Protein AF-A0A954FHB9-F1 (afdb_monomer_lite)

Structure (mmCIF, N/CA/C/O backbone):
data_AF-A0A954FHB9-F1
#
_entry.id   AF-A0A954FHB9-F1
#
loop_
_atom_site.group_PDB
_atom_site.id
_atom_site.type_symbol
_atom_site.label_atom_id
_atom_site.label_alt_id
_atom_site.label_comp_id
_atom_site.label_asym_id
_atom_site.label_entity_id
_atom_site.label_seq_id
_atom_site.pdbx_PDB_ins_code
_atom_site.Cartn_x
_atom_site.Cartn_y
_atom_site.Cartn_z
_atom_site.occupancy
_atom_site.B_iso_or_equiv
_atom_site.auth_seq_id
_atom_site.auth_comp_id
_atom_site.auth_asym_id
_atom_site.auth_atom_id
_atom_site.pdbx_PDB_model_num
ATOM 1 N N . MET A 1 1 ? -45.910 10.576 48.117 1.00 46.16 1 MET A N 1
ATOM 2 C CA . MET A 1 1 ? -45.888 9.256 47.445 1.00 46.16 1 MET A CA 1
ATOM 3 C C . MET A 1 1 ? -46.070 9.522 45.959 1.00 46.16 1 MET A C 1
ATOM 5 O O . MET A 1 1 ? -47.089 10.101 45.633 1.00 46.16 1 MET A O 1
ATOM 9 N N . ASN A 1 2 ? -45.171 9.286 45.007 1.00 41.91 2 ASN A N 1
ATOM 10 C CA . ASN A 1 2 ? -43.846 8.659 44.894 1.00 41.91 2 ASN A CA 1
ATOM 11 C C . ASN A 1 2 ? -43.150 9.424 43.741 1.00 41.91 2 ASN A C 1
ATOM 13 O O . ASN A 1 2 ? -43.823 9.791 42.783 1.00 41.91 2 ASN A O 1
ATOM 17 N N . SER A 1 3 ? -41.924 9.938 43.870 1.00 61.81 3 SER A N 1
ATOM 18 C CA . SER A 1 3 ? -40.640 9.250 43.624 1.00 61.81 3 SER A CA 1
ATOM 19 C C . SER A 1 3 ? -40.599 8.414 42.333 1.00 61.81 3 SER A C 1
ATOM 21 O O . SER A 1 3 ? -41.518 7.653 42.051 1.00 61.81 3 SER A O 1
ATOM 23 N N . THR A 1 4 ? -39.472 8.517 41.606 1.00 60.62 4 THR A N 1
ATOM 24 C CA . THR A 1 4 ? -39.133 7.929 40.283 1.00 60.62 4 THR A CA 1
ATOM 25 C C . THR A 1 4 ? -39.825 8.644 39.112 1.00 60.62 4 THR A C 1
ATOM 27 O O . THR A 1 4 ? -41.020 8.519 38.935 1.00 60.62 4 THR A O 1
ATOM 30 N N . ILE A 1 5 ? -39.169 9.438 38.260 1.00 60.44 5 ILE A N 1
ATOM 31 C CA . ILE A 1 5 ? -37.929 9.149 37.534 1.00 60.44 5 ILE A CA 1
ATOM 32 C C . ILE A 1 5 ? -37.158 10.461 37.326 1.00 60.44 5 ILE A C 1
ATOM 34 O O . ILE A 1 5 ? -37.432 11.243 36.419 1.00 60.44 5 ILE A O 1
ATOM 38 N N . THR A 1 6 ? -36.155 10.699 38.166 1.00 56.78 6 THR A N 1
ATOM 39 C CA . THR A 1 6 ? -35.037 11.568 37.810 1.00 56.78 6 THR A CA 1
ATOM 40 C C . THR A 1 6 ? -34.227 10.816 36.758 1.00 56.78 6 THR A C 1
ATOM 42 O O . THR A 1 6 ? -33.449 9.917 37.074 1.00 56.78 6 THR A O 1
ATOM 45 N N . ALA A 1 7 ? -34.447 11.128 35.480 1.00 60.50 7 ALA A N 1
ATOM 46 C CA . ALA A 1 7 ? -33.582 10.660 34.406 1.00 60.50 7 ALA A CA 1
ATOM 47 C C . ALA A 1 7 ? -32.202 11.301 34.605 1.00 60.50 7 ALA A C 1
ATOM 49 O O . ALA A 1 7 ? -31.917 12.392 34.116 1.00 60.50 7 ALA A O 1
ATOM 50 N N . LYS A 1 8 ? -31.363 10.638 35.403 1.00 55.12 8 LYS A N 1
ATOM 51 C CA . LYS A 1 8 ? -29.951 10.950 35.573 1.00 55.12 8 LYS A CA 1
ATOM 52 C C . LYS A 1 8 ? -29.282 10.698 34.224 1.00 55.12 8 LYS A C 1
ATOM 54 O O . LYS A 1 8 ? -28.871 9.581 33.923 1.00 55.12 8 LYS A O 1
ATOM 59 N N . THR A 1 9 ? -29.220 11.727 33.389 1.00 61.97 9 THR A N 1
ATOM 60 C CA . THR A 1 9 ? -28.385 11.754 32.191 1.00 61.97 9 THR A CA 1
ATOM 61 C C . THR A 1 9 ? -26.934 11.826 32.647 1.00 61.97 9 THR A C 1
ATOM 63 O O . THR A 1 9 ? -26.307 12.883 32.673 1.00 61.97 9 THR A O 1
ATOM 66 N N . GLU A 1 10 ? -26.392 10.687 33.081 1.00 61.47 10 GLU A N 1
ATOM 67 C CA . GLU A 1 10 ? -24.956 10.593 33.284 1.00 61.47 10 GLU A CA 1
ATOM 68 C C . GLU A 1 10 ? -24.273 10.861 31.941 1.00 61.47 10 GLU A C 1
ATOM 70 O O . GLU A 1 10 ? -24.609 10.217 30.940 1.00 61.47 10 GLU A O 1
ATOM 75 N N . PRO A 1 11 ? -23.332 11.818 31.873 1.00 62.19 11 PRO A N 1
ATOM 76 C CA . PRO A 1 11 ? -22.582 12.038 30.657 1.00 62.19 11 PRO A CA 1
ATOM 77 C C . PRO A 1 11 ? -21.833 10.742 30.363 1.00 62.19 11 PRO A C 1
ATOM 79 O O . PRO A 1 11 ? -20.971 10.323 31.137 1.00 62.19 11 PRO A O 1
ATOM 82 N N . HIS A 1 12 ? -22.182 10.093 29.250 1.00 62.69 12 HIS A N 1
ATOM 83 C CA . HIS A 1 12 ? -21.467 8.941 28.724 1.00 62.69 12 HIS A CA 1
ATOM 84 C C . HIS A 1 12 ? -20.023 9.377 28.450 1.00 62.69 12 HIS A C 1
ATOM 86 O O . HIS A 1 12 ? -19.704 9.917 27.386 1.00 62.69 12 HIS A O 1
ATOM 92 N N . LYS A 1 13 ? -19.151 9.209 29.454 1.00 57.78 13 LYS A N 1
ATOM 93 C CA . LYS A 1 13 ? -17.717 9.471 29.365 1.00 57.78 13 LYS A CA 1
ATOM 94 C C . LYS A 1 13 ? -17.148 8.455 28.385 1.00 57.78 13 LYS A C 1
ATOM 96 O O . LYS A 1 13 ? -16.718 7.373 28.774 1.00 57.78 13 LYS A O 1
ATOM 101 N N . ARG A 1 14 ? -17.170 8.799 27.094 1.00 60.72 14 ARG A N 1
ATOM 102 C CA . ARG A 1 14 ? -16.413 8.097 26.058 1.00 60.72 14 ARG A CA 1
ATOM 103 C C . ARG A 1 14 ? -14.946 8.224 26.439 1.00 60.72 14 ARG A C 1
ATOM 105 O O . ARG A 1 14 ? -14.317 9.243 26.172 1.00 60.72 14 ARG A O 1
ATOM 112 N N . GLY A 1 15 ? -14.435 7.217 27.143 1.00 58.56 15 GLY A N 1
ATOM 113 C CA . GLY A 1 15 ? -13.029 7.124 27.492 1.00 58.56 15 GLY A CA 1
ATOM 114 C C . GLY A 1 15 ? -12.216 7.234 26.212 1.00 58.56 15 GLY A C 1
ATOM 115 O O . GLY A 1 15 ? -12.327 6.385 25.327 1.00 58.56 15 GLY A O 1
ATOM 116 N N . VAL A 1 16 ? -11.441 8.309 26.096 1.00 63.12 16 VAL A N 1
ATOM 117 C CA . VAL A 1 16 ? -10.467 8.481 25.023 1.00 63.12 16 VAL A CA 1
ATOM 118 C C . VAL A 1 16 ? -9.505 7.305 25.147 1.00 63.12 16 VAL A C 1
ATOM 120 O O . VA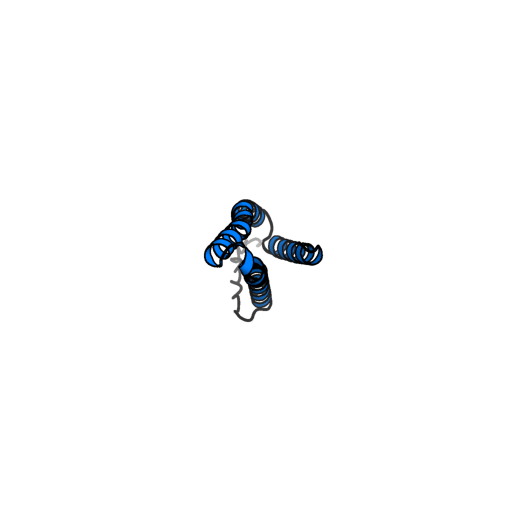L A 1 16 ? -8.704 7.254 26.082 1.00 63.12 16 VAL A O 1
ATOM 123 N N . ARG A 1 17 ? -9.629 6.307 24.261 1.00 64.56 17 ARG A N 1
ATOM 124 C CA . ARG A 1 17 ? -8.678 5.195 24.197 1.00 64.56 17 ARG A CA 1
ATOM 125 C C . ARG A 1 17 ? -7.319 5.810 23.888 1.00 64.56 17 ARG A C 1
ATOM 127 O O . ARG A 1 17 ? -7.078 6.225 22.759 1.00 64.56 17 ARG A O 1
ATOM 134 N N . LYS A 1 18 ? -6.452 5.916 24.897 1.00 64.12 18 LYS A N 1
ATOM 135 C CA . LYS A 1 18 ? -5.059 6.315 24.702 1.00 64.12 18 LYS A CA 1
ATOM 136 C C . LYS A 1 18 ? -4.413 5.236 23.836 1.00 64.12 18 LYS A C 1
ATOM 138 O O . LYS A 1 18 ? -4.172 4.127 24.303 1.00 64.12 18 LYS A O 1
ATOM 143 N N . GLY A 1 19 ? -4.231 5.533 22.552 1.00 61.97 19 GLY A N 1
ATOM 144 C CA . GLY A 1 19 ? -3.483 4.677 21.645 1.00 61.97 19 GLY A CA 1
ATOM 145 C C . GLY A 1 19 ? -2.022 4.706 22.064 1.00 61.97 19 GLY A C 1
ATOM 146 O O . GLY A 1 19 ? -1.338 5.700 21.845 1.00 61.97 19 GLY A O 1
ATOM 147 N N . THR A 1 20 ? -1.557 3.652 22.723 1.00 71.19 20 THR A N 1
ATOM 148 C CA . THR A 1 20 ? -0.143 3.517 23.072 1.00 71.19 20 THR A CA 1
ATOM 149 C C . THR A 1 20 ? 0.629 3.085 21.824 1.00 71.19 20 THR A C 1
ATOM 151 O O . THR A 1 20 ? 0.179 2.200 21.091 1.00 71.19 20 THR A O 1
ATOM 154 N N . LEU A 1 21 ? 1.809 3.673 21.600 1.00 71.12 21 LEU A N 1
ATOM 155 C CA . LEU A 1 21 ? 2.709 3.332 20.483 1.00 71.12 21 LEU A CA 1
ATOM 156 C C . LEU A 1 21 ? 3.161 1.862 20.499 1.00 71.12 21 LEU A C 1
ATOM 158 O O . LEU A 1 21 ? 3.601 1.338 19.489 1.00 71.12 21 LEU A O 1
ATOM 162 N N . ASN A 1 22 ? 3.015 1.185 21.638 1.00 72.75 22 ASN A N 1
ATOM 163 C CA . ASN A 1 22 ? 3.321 -0.233 21.808 1.00 72.75 22 ASN A CA 1
ATOM 164 C C . ASN A 1 22 ? 2.061 -1.118 21.816 1.00 72.75 22 ASN A C 1
ATOM 166 O O . ASN A 1 22 ? 2.060 -2.226 22.346 1.00 72.75 22 ASN A O 1
ATOM 170 N N . SER A 1 23 ? 0.940 -0.607 21.300 1.00 81.75 23 SER A N 1
ATOM 171 C CA . SER A 1 23 ? -0.278 -1.403 21.186 1.00 81.75 23 SER A CA 1
ATOM 172 C C . SER A 1 23 ? -0.150 -2.415 20.038 1.00 81.75 23 SER A C 1
ATOM 174 O O . SER A 1 23 ? 0.345 -2.069 18.962 1.00 81.75 23 SER A O 1
ATOM 176 N N . PRO A 1 24 ? -0.637 -3.655 20.212 1.00 75.81 24 PRO A N 1
ATOM 177 C CA . PRO A 1 24 ? -0.549 -4.689 19.179 1.00 75.81 24 PRO A CA 1
ATOM 178 C C . PRO A 1 24 ? -1.260 -4.285 17.879 1.00 75.81 24 PRO A C 1
ATOM 180 O O . PRO A 1 24 ? -0.820 -4.648 16.794 1.00 75.81 24 PRO A O 1
ATOM 183 N N . SER A 1 25 ? -2.319 -3.472 17.960 1.00 76.12 25 SER A N 1
ATOM 184 C CA . SER A 1 25 ? -2.987 -2.914 16.778 1.00 76.12 25 SER A CA 1
ATOM 185 C C . SER A 1 25 ? -2.113 -1.914 16.020 1.00 76.12 25 SER A C 1
ATOM 187 O O . SER A 1 25 ? -2.142 -1.903 14.795 1.00 76.12 25 SER A O 1
ATOM 189 N N . PHE A 1 26 ? -1.326 -1.094 16.720 1.00 80.62 26 PHE A N 1
ATOM 190 C CA . PHE A 1 26 ? -0.399 -0.159 16.085 1.00 80.62 26 PHE A CA 1
ATOM 191 C C . PHE A 1 26 ? 0.764 -0.893 15.410 1.00 80.62 26 PHE A C 1
ATOM 193 O O . PHE A 1 26 ? 1.080 -0.595 14.265 1.00 80.62 26 PHE A O 1
ATOM 200 N N . LEU A 1 27 ? 1.337 -1.904 16.070 1.00 81.44 27 LEU A N 1
ATOM 201 C CA . LEU A 1 27 ? 2.380 -2.760 15.489 1.00 81.44 27 LEU A CA 1
ATOM 202 C C . LEU A 1 27 ? 1.880 -3.518 14.251 1.00 81.44 27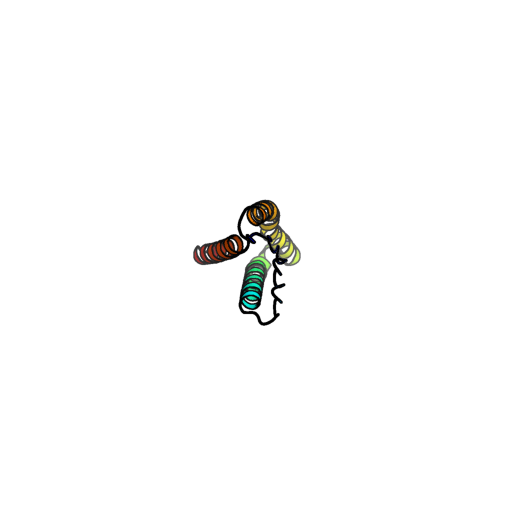 LEU A C 1
ATOM 204 O O . LEU A 1 27 ? 2.583 -3.578 13.247 1.00 81.44 27 LEU A O 1
ATOM 208 N N . ALA A 1 28 ? 0.651 -4.042 14.287 1.00 77.69 28 ALA A N 1
ATOM 209 C CA . ALA A 1 28 ? 0.040 -4.701 13.133 1.00 77.69 28 ALA A CA 1
ATOM 210 C C . ALA A 1 28 ? -0.183 -3.732 11.956 1.00 77.69 28 ALA A C 1
ATOM 212 O O . ALA A 1 28 ? 0.059 -4.091 10.802 1.00 77.69 28 ALA A O 1
ATOM 213 N N . LEU A 1 29 ? -0.605 -2.494 12.237 1.00 81.75 29 LEU A N 1
ATOM 214 C CA . LEU A 1 29 ? -0.722 -1.446 11.220 1.00 81.75 29 LEU A CA 1
ATOM 215 C C . LEU A 1 29 ? 0.645 -1.078 10.647 1.00 81.75 29 LEU A C 1
ATOM 217 O O . LEU A 1 29 ? 0.800 -1.058 9.432 1.00 81.75 29 LEU A O 1
ATOM 221 N N . LEU A 1 30 ? 1.642 -0.852 11.503 1.00 83.75 30 LEU A N 1
ATOM 222 C CA . LEU A 1 30 ? 3.004 -0.531 11.086 1.00 83.75 30 LEU A CA 1
ATOM 223 C C . LEU A 1 30 ? 3.589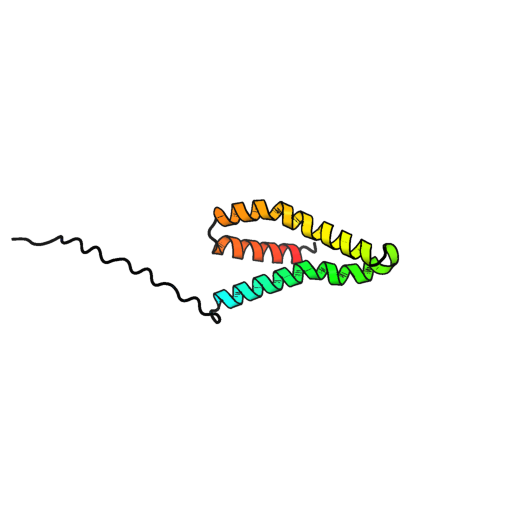 -1.635 10.200 1.00 83.75 30 LEU A C 1
ATOM 225 O O . LEU A 1 30 ? 4.132 -1.338 9.141 1.00 83.75 30 LEU A O 1
ATOM 229 N N . GLY A 1 31 ? 3.418 -2.899 10.593 1.00 82.50 31 GLY A N 1
ATOM 230 C CA . GLY A 1 31 ? 3.825 -4.048 9.789 1.00 82.50 31 GLY A CA 1
ATOM 231 C C . GLY A 1 31 ? 3.115 -4.082 8.437 1.00 82.50 31 GLY A C 1
ATOM 232 O O . GLY A 1 31 ? 3.761 -4.255 7.412 1.00 82.50 31 GLY A O 1
ATOM 233 N N . THR A 1 32 ? 1.804 -3.836 8.404 1.00 77.00 32 THR A N 1
ATOM 234 C CA . THR A 1 32 ? 1.041 -3.792 7.144 1.00 77.00 32 THR A CA 1
ATOM 235 C C . THR A 1 32 ? 1.537 -2.676 6.224 1.00 77.00 32 THR A C 1
ATOM 237 O O . THR A 1 32 ? 1.779 -2.929 5.046 1.00 77.00 32 THR A O 1
ATOM 240 N N . GLN A 1 33 ? 1.764 -1.474 6.764 1.00 81.88 33 GLN A N 1
ATOM 241 C CA . GLN A 1 33 ? 2.304 -0.341 6.008 1.00 81.88 33 GLN A CA 1
ATOM 242 C C . GLN A 1 33 ? 3.727 -0.609 5.502 1.00 81.88 33 GLN A C 1
ATOM 244 O O . GLN A 1 33 ? 4.050 -0.246 4.374 1.00 81.88 33 GLN A O 1
ATOM 249 N N . PHE A 1 34 ? 4.568 -1.260 6.311 1.00 82.81 34 PHE A N 1
ATOM 250 C CA . PHE A 1 34 ? 5.924 -1.637 5.920 1.00 82.81 34 PHE A CA 1
ATOM 251 C C . PHE A 1 34 ? 5.924 -2.675 4.793 1.00 82.81 34 PHE A C 1
ATOM 253 O O . PHE A 1 34 ? 6.610 -2.480 3.794 1.00 82.81 34 PHE A O 1
ATOM 260 N N . LEU A 1 35 ? 5.134 -3.748 4.926 1.00 76.62 35 LE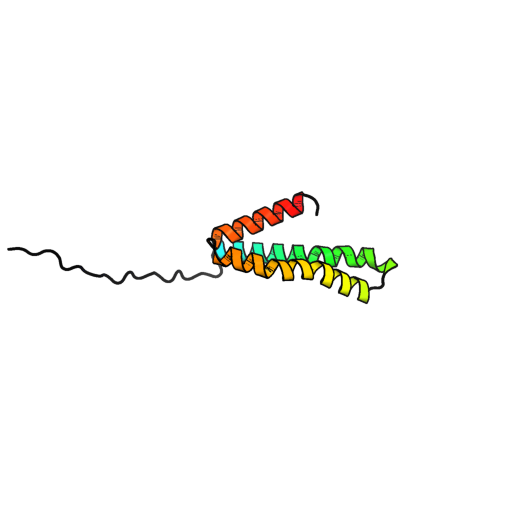U A N 1
ATOM 261 C CA . LEU A 1 35 ? 5.027 -4.781 3.892 1.00 76.62 35 LEU A CA 1
ATOM 262 C C . LEU A 1 35 ? 4.507 -4.198 2.573 1.00 76.62 35 LEU A C 1
ATOM 264 O O . LEU A 1 35 ? 5.062 -4.522 1.529 1.00 76.62 35 LEU A O 1
ATOM 268 N N . GLY A 1 36 ? 3.504 -3.314 2.622 1.00 81.06 36 GLY A N 1
ATOM 269 C CA . GLY A 1 36 ? 2.984 -2.647 1.427 1.00 81.06 36 GLY A CA 1
ATOM 270 C C . GLY A 1 36 ? 4.046 -1.785 0.743 1.00 81.06 36 GLY A C 1
ATOM 271 O O . GLY A 1 36 ? 4.320 -1.959 -0.438 1.00 81.06 36 GLY A O 1
ATOM 272 N N . ALA A 1 37 ? 4.742 -0.934 1.505 1.00 78.38 37 ALA A N 1
ATOM 273 C CA . ALA A 1 37 ? 5.817 -0.108 0.957 1.00 78.38 37 ALA A CA 1
ATOM 274 C C . ALA A 1 37 ? 6.973 -0.947 0.383 1.00 78.38 37 ALA A C 1
ATOM 276 O O . ALA A 1 37 ? 7.557 -0.581 -0.638 1.00 78.38 37 ALA A O 1
ATOM 277 N N . MET A 1 38 ? 7.310 -2.070 1.022 1.00 77.06 38 MET A N 1
ATOM 278 C CA . MET A 1 38 ? 8.316 -2.999 0.515 1.00 77.06 38 MET A CA 1
ATOM 279 C C . MET A 1 38 ? 7.857 -3.627 -0.804 1.00 77.06 38 MET A C 1
ATOM 281 O O . MET A 1 38 ? 8.614 -3.580 -1.767 1.00 77.06 38 MET A O 1
ATOM 285 N N . ASN A 1 39 ? 6.624 -4.139 -0.867 1.00 78.69 39 ASN A N 1
ATOM 286 C CA . ASN A 1 39 ? 6.037 -4.743 -2.064 1.00 78.69 39 ASN A CA 1
ATOM 287 C C . ASN A 1 39 ? 6.020 -3.765 -3.252 1.00 78.69 39 ASN A C 1
ATOM 289 O O . ASN A 1 39 ? 6.537 -4.085 -4.322 1.00 78.69 39 ASN A O 1
ATOM 293 N N . ASP A 1 40 ? 5.547 -2.538 -3.029 1.00 76.00 40 ASP A N 1
ATOM 294 C CA . ASP A 1 40 ? 5.434 -1.506 -4.067 1.00 76.00 40 ASP A CA 1
ATOM 295 C C . ASP A 1 40 ? 6.794 -1.092 -4.653 1.00 76.00 40 ASP A C 1
ATOM 297 O O . ASP A 1 40 ? 6.904 -0.684 -5.810 1.00 76.00 40 ASP A O 1
ATOM 301 N N . ASN A 1 41 ? 7.864 -1.202 -3.862 1.00 75.56 41 ASN A N 1
ATOM 302 C CA . ASN A 1 41 ? 9.216 -0.855 -4.295 1.00 75.56 41 ASN A CA 1
ATOM 303 C C . ASN A 1 41 ? 10.037 -2.068 -4.751 1.00 75.56 41 ASN A C 1
ATOM 305 O O . ASN A 1 41 ? 11.068 -1.896 -5.402 1.00 75.56 41 ASN A O 1
ATOM 309 N N . MET A 1 42 ? 9.601 -3.289 -4.449 1.00 70.88 42 MET A N 1
ATOM 310 C CA . MET A 1 42 ? 10.321 -4.522 -4.764 1.00 70.88 42 MET A CA 1
ATOM 311 C C . MET A 1 42 ? 10.502 -4.693 -6.277 1.00 70.88 42 MET A C 1
ATOM 313 O O . MET A 1 42 ? 11.595 -5.001 -6.751 1.00 70.88 42 MET A O 1
ATOM 317 N N . PHE A 1 43 ? 9.458 -4.378 -7.046 1.00 65.19 43 PHE A N 1
ATOM 318 C CA . PHE A 1 43 ? 9.482 -4.428 -8.506 1.00 65.19 43 PHE A CA 1
ATOM 319 C C . PHE A 1 43 ? 10.512 -3.465 -9.102 1.00 65.19 43 PHE A C 1
ATOM 321 O O . PHE A 1 43 ? 11.271 -3.838 -9.992 1.00 65.19 43 PHE A O 1
ATOM 328 N N . ARG A 1 44 ? 10.607 -2.244 -8.559 1.00 63.53 44 ARG A N 1
ATOM 329 C CA . ARG A 1 44 ? 11.637 -1.269 -8.938 1.00 63.53 44 ARG A CA 1
ATOM 330 C C . ARG A 1 44 ? 13.028 -1.871 -8.730 1.00 63.53 44 ARG A C 1
ATOM 332 O O . ARG A 1 44 ? 13.817 -1.895 -9.668 1.00 63.53 44 ARG A O 1
ATOM 339 N N . TRP A 1 45 ? 13.319 -2.397 -7.542 1.00 66.06 45 TRP A N 1
ATOM 340 C CA . TRP A 1 45 ? 14.643 -2.942 -7.229 1.00 66.06 45 TRP A CA 1
ATOM 341 C C . TRP A 1 45 ? 15.001 -4.211 -8.018 1.00 66.06 45 TRP A C 1
ATOM 343 O O . TRP A 1 45 ? 16.180 -4.405 -8.309 1.00 66.06 45 TRP A O 1
ATOM 353 N N . PHE A 1 46 ? 14.023 -5.032 -8.418 1.00 68.25 46 PHE A N 1
ATOM 354 C CA . PHE A 1 46 ? 14.270 -6.245 -9.210 1.00 68.25 46 PHE A CA 1
ATOM 355 C C . PHE A 1 46 ? 14.260 -6.039 -10.731 1.00 68.25 46 PHE A C 1
ATOM 357 O O . PHE A 1 46 ? 15.002 -6.730 -11.425 1.00 68.25 46 PHE A O 1
ATOM 364 N N . ILE A 1 47 ? 13.485 -5.089 -11.267 1.00 64.12 47 ILE A N 1
ATOM 365 C CA . ILE A 1 47 ? 13.397 -4.855 -12.720 1.00 64.12 47 ILE A CA 1
ATOM 366 C C . ILE A 1 47 ? 14.521 -3.973 -13.255 1.00 64.12 47 ILE A C 1
ATOM 368 O O . ILE A 1 47 ? 15.023 -4.249 -14.344 1.00 64.12 47 ILE A O 1
ATOM 372 N N . ILE A 1 48 ? 14.958 -2.937 -12.528 1.00 64.12 48 ILE A N 1
ATOM 373 C CA . ILE A 1 48 ? 16.017 -2.033 -13.023 1.00 64.12 48 ILE A CA 1
ATOM 374 C C . ILE A 1 48 ? 17.305 -2.789 -13.410 1.00 64.12 48 ILE A C 1
ATOM 376 O O . ILE A 1 48 ? 17.841 -2.507 -14.484 1.00 64.12 48 ILE A O 1
ATOM 380 N N . PRO A 1 49 ? 17.813 -3.760 -12.620 1.00 64.56 49 PRO A N 1
ATOM 381 C CA . PRO A 1 49 ? 19.014 -4.509 -12.989 1.00 64.56 49 PRO A CA 1
ATOM 382 C C . PRO A 1 49 ? 18.841 -5.350 -14.261 1.00 64.56 49 PRO A C 1
ATOM 384 O O . PRO A 1 49 ? 19.815 -5.562 -14.977 1.00 64.56 49 PRO A O 1
ATOM 387 N N . ILE A 1 50 ? 17.616 -5.806 -14.546 1.00 62.78 50 ILE A N 1
ATOM 388 C CA . ILE A 1 50 ? 17.281 -6.648 -15.704 1.00 62.78 50 ILE A CA 1
ATOM 389 C C . ILE A 1 50 ? 17.043 -5.793 -16.959 1.00 62.78 50 ILE A C 1
ATOM 391 O O . ILE A 1 50 ? 17.424 -6.198 -18.051 1.00 62.78 50 ILE A O 1
ATOM 395 N N . ALA A 1 51 ? 16.455 -4.600 -16.815 1.00 61.09 51 ALA A N 1
ATOM 396 C CA . ALA A 1 51 ? 16.154 -3.676 -17.918 1.00 61.09 51 ALA A CA 1
ATOM 397 C C . ALA A 1 51 ? 17.342 -2.776 -18.325 1.00 61.09 51 ALA A C 1
ATOM 399 O O . ALA A 1 51 ? 17.328 -2.164 -19.397 1.00 61.09 51 ALA A O 1
ATOM 400 N N . LYS A 1 52 ? 18.378 -2.706 -17.478 1.00 59.38 52 LYS A N 1
ATOM 401 C CA . LYS A 1 52 ? 19.637 -1.969 -17.692 1.00 59.38 52 LYS A CA 1
ATOM 402 C C . LYS A 1 52 ? 20.286 -2.164 -19.076 1.00 59.38 52 LYS A C 1
ATOM 404 O O . LYS A 1 52 ? 20.753 -1.164 -19.618 1.00 59.38 52 LYS A O 1
ATOM 409 N N . PRO A 1 53 ? 20.340 -3.384 -19.651 1.00 63.44 53 PRO A N 1
ATOM 410 C CA . PRO A 1 53 ? 21.011 -3.618 -20.930 1.00 63.44 53 PRO A CA 1
ATOM 411 C C . PRO A 1 53 ? 20.282 -3.023 -22.146 1.00 63.44 53 PRO A C 1
ATOM 413 O O . PRO A 1 53 ? 20.934 -2.717 -23.137 1.00 63.44 53 PRO A O 1
ATOM 416 N N . GLU A 1 54 ? 18.959 -2.836 -22.074 1.00 63.22 54 GLU A N 1
ATOM 417 C CA . GLU A 1 54 ? 18.110 -2.600 -23.258 1.00 63.22 54 GLU A CA 1
ATOM 418 C C . GLU A 1 54 ? 17.644 -1.136 -23.422 1.00 63.22 54 GLU A C 1
ATOM 420 O O . GLU A 1 54 ? 17.416 -0.683 -24.540 1.00 63.22 54 GLU A O 1
ATOM 425 N N . ILE A 1 55 ? 17.473 -0.375 -22.328 1.00 61.31 55 ILE A N 1
ATOM 426 C CA . ILE A 1 55 ? 16.703 0.900 -22.349 1.00 61.31 55 ILE A CA 1
ATOM 427 C C . ILE A 1 55 ? 17.475 2.092 -21.736 1.00 61.31 55 ILE A C 1
ATOM 429 O O . ILE A 1 55 ? 17.089 3.253 -21.902 1.00 61.31 55 ILE A O 1
ATOM 433 N N . GLY A 1 56 ? 18.591 1.832 -21.047 1.00 64.75 56 GLY A N 1
ATOM 434 C CA . GLY A 1 56 ? 19.353 2.840 -20.300 1.00 64.75 56 GLY A CA 1
ATOM 435 C C . GLY A 1 56 ? 18.724 3.204 -18.943 1.00 64.75 56 GLY A C 1
ATOM 436 O O . GLY A 1 56 ? 17.503 3.262 -18.787 1.00 64.75 56 GLY A O 1
ATOM 437 N N . ASP A 1 57 ? 19.577 3.463 -17.942 1.00 64.62 57 ASP A N 1
ATOM 438 C CA . ASP A 1 57 ? 19.193 3.573 -16.520 1.00 64.62 57 ASP A CA 1
ATOM 439 C C . ASP A 1 57 ? 18.061 4.578 -16.251 1.00 64.62 57 ASP A C 1
ATOM 441 O O . ASP A 1 57 ? 17.094 4.265 -15.556 1.00 64.62 57 ASP A O 1
ATOM 445 N N . ALA A 1 58 ? 18.160 5.791 -16.800 1.00 66.19 58 ALA A N 1
ATOM 446 C CA . ALA A 1 58 ? 17.267 6.894 -16.441 1.00 66.19 58 ALA A CA 1
ATOM 447 C C . ALA A 1 58 ? 15.830 6.714 -16.969 1.00 66.19 58 ALA A C 1
ATOM 449 O O . ALA A 1 58 ? 14.858 7.038 -16.276 1.00 66.19 58 ALA A O 1
ATOM 450 N N . ASN A 1 59 ? 15.685 6.160 -18.176 1.00 66.69 59 ASN A N 1
ATOM 451 C CA . ASN A 1 59 ? 14.384 5.977 -18.819 1.00 66.69 59 ASN A CA 1
ATOM 452 C C . ASN A 1 59 ? 13.653 4.753 -18.261 1.00 66.69 59 ASN A C 1
ATOM 454 O O . ASN A 1 59 ? 12.457 4.843 -17.981 1.00 66.69 59 ASN A O 1
ATOM 458 N N . ALA A 1 60 ? 14.370 3.652 -18.007 1.00 68.19 60 ALA A N 1
ATOM 459 C CA . ALA A 1 60 ? 13.810 2.468 -17.355 1.00 68.19 60 ALA A CA 1
ATOM 460 C C . ALA A 1 60 ? 13.284 2.788 -15.942 1.00 68.19 60 ALA A C 1
ATOM 462 O O . ALA A 1 60 ? 12.181 2.381 -15.575 1.00 68.19 60 ALA A O 1
ATOM 463 N N . LEU A 1 61 ? 14.032 3.591 -15.176 1.00 68.19 61 LEU A N 1
ATOM 464 C CA . LEU A 1 61 ? 13.634 4.066 -13.847 1.00 68.19 61 LEU A CA 1
ATOM 465 C C . LEU A 1 61 ? 12.341 4.890 -13.866 1.00 68.19 61 LEU A C 1
ATOM 467 O O . LEU A 1 61 ? 11.454 4.689 -13.032 1.00 68.19 61 LEU A O 1
ATOM 471 N N . SER A 1 62 ? 12.252 5.830 -14.804 1.00 73.00 62 SER A N 1
ATOM 472 C CA . SER A 1 62 ? 11.144 6.784 -14.885 1.00 73.00 62 SER A CA 1
ATOM 473 C C . SER A 1 62 ? 9.870 6.121 -15.409 1.00 73.00 62 SER A C 1
ATOM 475 O O . SER A 1 62 ? 8.796 6.305 -14.834 1.00 73.00 62 SER A O 1
ATOM 477 N N . LEU A 1 63 ? 9.991 5.287 -16.447 1.00 71.06 63 LEU A N 1
ATOM 478 C CA . LEU A 1 63 ? 8.873 4.528 -17.010 1.00 71.06 63 LEU A CA 1
ATOM 479 C C . LEU A 1 63 ? 8.369 3.449 -16.049 1.00 71.06 63 LEU A C 1
ATOM 481 O O . LEU A 1 63 ? 7.157 3.309 -15.892 1.00 71.06 63 LEU A O 1
ATOM 485 N N . GLY A 1 64 ? 9.269 2.741 -15.357 1.00 71.50 64 GLY A N 1
ATOM 486 C CA . GLY A 1 64 ? 8.895 1.760 -14.336 1.00 71.50 64 GLY A CA 1
ATOM 487 C C . GLY A 1 64 ? 8.126 2.397 -13.178 1.00 71.50 64 GLY A C 1
ATOM 488 O O . GLY A 1 64 ? 7.094 1.876 -12.761 1.00 71.50 64 GLY A O 1
ATOM 489 N N . LEU A 1 65 ? 8.563 3.576 -12.712 1.00 74.19 65 LEU A N 1
ATOM 490 C CA . LEU A 1 65 ? 7.825 4.329 -11.695 1.00 74.19 65 LEU A CA 1
ATOM 491 C C . LEU A 1 65 ? 6.437 4.732 -12.189 1.00 74.19 65 LEU A C 1
ATOM 493 O O . LEU A 1 65 ? 5.460 4.553 -11.465 1.00 74.19 65 LEU A O 1
ATOM 497 N N . ALA A 1 66 ? 6.356 5.291 -13.397 1.00 75.50 66 ALA A N 1
ATOM 498 C CA . ALA A 1 66 ? 5.106 5.794 -13.947 1.00 75.50 66 ALA A CA 1
ATOM 499 C C . ALA A 1 66 ? 4.089 4.664 -14.148 1.00 75.50 66 ALA A C 1
ATOM 501 O O . ALA A 1 66 ? 2.953 4.791 -13.697 1.00 75.50 66 ALA A O 1
ATOM 502 N N . CYS A 1 67 ? 4.508 3.544 -14.747 1.00 74.50 67 CYS A N 1
ATOM 503 C CA . CYS A 1 67 ? 3.636 2.396 -15.005 1.00 74.50 67 CYS A CA 1
ATOM 504 C C . CYS A 1 67 ? 3.123 1.749 -13.716 1.00 74.50 67 CYS A C 1
ATOM 506 O O . CYS A 1 67 ? 1.988 1.286 -13.686 1.00 74.50 67 CYS A O 1
ATOM 508 N N . PHE A 1 68 ? 3.927 1.747 -12.650 1.00 72.06 68 PHE A N 1
ATOM 509 C CA . PHE A 1 68 ? 3.526 1.173 -11.366 1.00 72.06 68 PHE A CA 1
ATOM 510 C C . PHE A 1 68 ? 2.664 2.134 -10.530 1.00 72.06 68 PHE A C 1
ATOM 512 O O . PHE A 1 68 ? 1.683 1.734 -9.908 1.00 72.06 68 PHE A O 1
ATOM 519 N N . THR A 1 69 ? 2.981 3.430 -10.549 1.00 76.31 69 THR A N 1
ATOM 520 C CA . THR A 1 69 ? 2.286 4.435 -9.723 1.00 76.31 69 THR A CA 1
ATOM 521 C C . THR A 1 69 ? 0.943 4.853 -10.318 1.00 76.31 69 THR A C 1
ATOM 523 O O . THR A 1 69 ? 0.015 5.168 -9.576 1.00 76.31 69 THR A O 1
ATOM 526 N N . LEU A 1 70 ? 0.809 4.858 -11.649 1.00 78.56 70 LEU A N 1
ATOM 527 C CA . LEU A 1 70 ? -0.425 5.253 -12.334 1.00 78.56 70 LEU A CA 1
ATOM 528 C C . LEU A 1 70 ? -1.663 4.447 -11.915 1.00 78.56 70 LEU A C 1
ATOM 530 O O . LEU A 1 70 ? -2.648 5.073 -11.520 1.00 78.56 70 LEU A O 1
ATOM 534 N N . PRO A 1 71 ? -1.668 3.101 -11.971 1.00 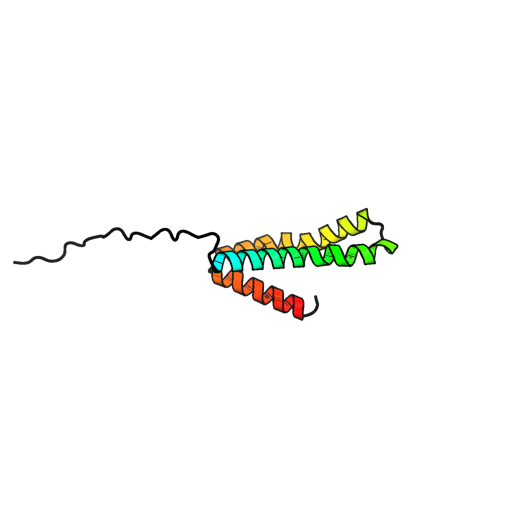73.75 71 PRO A N 1
ATOM 535 C CA . PRO A 1 71 ? -2.839 2.327 -11.575 1.00 73.75 71 PRO A CA 1
ATOM 536 C C . PRO A 1 71 ? -3.183 2.542 -10.099 1.00 73.75 71 PRO A C 1
ATOM 538 O O . PRO A 1 71 ? -4.358 2.716 -9.783 1.00 73.75 71 PRO A O 1
ATOM 541 N N . TYR A 1 72 ? -2.182 2.639 -9.214 1.00 75.62 72 TYR A N 1
ATOM 542 C CA . TYR A 1 72 ? -2.403 3.001 -7.812 1.00 75.62 72 TYR A CA 1
ATOM 543 C C . TYR A 1 72 ? -3.102 4.362 -7.682 1.00 75.62 72 TYR A C 1
ATOM 545 O O . TYR A 1 72 ? -4.095 4.483 -6.967 1.00 75.62 72 TYR A O 1
ATOM 553 N N . LEU A 1 73 ? -2.638 5.375 -8.416 1.00 80.06 73 LEU A N 1
ATOM 554 C CA . LEU A 1 73 ? -3.197 6.726 -8.373 1.00 80.06 73 LEU A CA 1
ATOM 555 C C . LEU A 1 73 ? -4.647 6.777 -8.878 1.00 80.06 73 LEU A C 1
ATOM 557 O O . LEU A 1 73 ? -5.485 7.461 -8.291 1.00 80.06 73 LEU A O 1
ATOM 561 N N . LEU A 1 74 ? -4.957 6.027 -9.938 1.00 81.88 74 LEU A N 1
ATOM 562 C CA . LEU A 1 74 ? -6.311 5.933 -10.487 1.00 81.88 74 LEU A CA 1
ATOM 563 C C . LEU A 1 74 ? -7.256 5.204 -9.520 1.00 81.88 74 LEU A C 1
ATOM 565 O O . LEU A 1 74 ? -8.370 5.670 -9.257 1.00 81.88 74 LEU A O 1
ATOM 569 N N . LEU A 1 75 ? -6.793 4.095 -8.940 1.00 79.62 75 LEU A N 1
ATOM 570 C CA . LEU A 1 75 ? -7.562 3.271 -8.006 1.00 79.62 75 LEU A CA 1
ATOM 571 C C . LEU A 1 75 ? -7.677 3.893 -6.602 1.00 79.62 75 LEU A C 1
ATOM 573 O O . LEU A 1 75 ? -8.591 3.529 -5.860 1.00 79.62 75 LEU A O 1
ATOM 577 N N . ALA A 1 76 ? -6.829 4.866 -6.245 1.00 78.31 76 ALA A N 1
ATOM 578 C CA . ALA A 1 76 ? -6.861 5.545 -4.946 1.00 78.31 76 ALA A CA 1
ATOM 579 C C . ALA A 1 76 ? -8.214 6.220 -4.661 1.00 78.31 76 ALA A C 1
ATOM 581 O O . ALA A 1 76 ? -8.699 6.192 -3.531 1.00 78.31 76 ALA A O 1
ATOM 582 N N . SER A 1 77 ? -8.855 6.780 -5.691 1.00 78.81 77 SER A N 1
ATOM 583 C CA . SER A 1 77 ? -10.181 7.405 -5.577 1.00 78.81 77 SER A CA 1
ATOM 584 C C . SER A 1 77 ? -11.276 6.394 -5.205 1.00 78.81 77 SER A C 1
ATOM 586 O O . SER A 1 77 ? -12.082 6.635 -4.304 1.00 78.81 77 SER A O 1
ATOM 588 N N . VAL A 1 78 ? -11.260 5.223 -5.846 1.00 77.12 78 VAL A N 1
ATOM 589 C CA . VAL A 1 78 ? -12.192 4.115 -5.592 1.00 77.12 78 VAL A CA 1
ATOM 590 C C . VAL A 1 78 ? -11.945 3.514 -4.208 1.00 77.12 78 VAL A C 1
ATOM 592 O O . VAL A 1 78 ? -12.895 3.240 -3.474 1.00 77.12 78 VAL A O 1
ATOM 595 N N . ALA A 1 79 ? -10.678 3.366 -3.815 1.00 71.62 79 ALA A N 1
ATOM 596 C CA . ALA A 1 79 ? -10.302 2.911 -2.480 1.00 71.62 79 ALA A CA 1
ATOM 597 C C . ALA A 1 79 ? -10.751 3.896 -1.387 1.00 71.62 79 ALA A C 1
ATOM 599 O O . ALA A 1 79 ? -11.253 3.461 -0.351 1.00 71.62 79 ALA A O 1
ATOM 600 N N . GLY A 1 80 ? -10.639 5.207 -1.631 1.00 72.75 80 GLY A N 1
ATOM 601 C CA . GLY A 1 80 ? -11.135 6.251 -0.729 1.00 72.75 80 GLY A CA 1
ATOM 602 C C . GLY A 1 80 ? -12.648 6.171 -0.528 1.00 72.75 80 GLY A C 1
ATOM 603 O O . GLY A 1 80 ? -13.122 6.116 0.605 1.00 72.75 80 GLY A O 1
ATOM 604 N N . TYR A 1 81 ? -13.402 6.026 -1.620 1.00 78.44 81 TYR A N 1
ATOM 605 C CA . TYR A 1 81 ? -14.850 5.811 -1.557 1.00 78.44 81 TYR A CA 1
ATOM 606 C C . TYR A 1 81 ? -15.228 4.560 -0.744 1.00 78.44 81 TYR A C 1
ATOM 608 O O . TYR A 1 81 ? -16.161 4.579 0.064 1.00 78.44 81 TYR A O 1
ATOM 616 N N . LEU A 1 82 ? -14.489 3.463 -0.929 1.00 71.06 82 LEU A N 1
ATOM 617 C CA . LEU A 1 82 ? -14.714 2.218 -0.198 1.00 71.06 82 LEU A CA 1
ATOM 618 C C . LEU A 1 82 ? -14.357 2.358 1.295 1.00 71.06 82 LEU A C 1
ATOM 620 O O . LEU A 1 82 ? -15.067 1.837 2.155 1.00 71.06 82 LEU A O 1
ATOM 624 N N . ALA A 1 83 ? -13.297 3.100 1.618 1.00 72.38 83 ALA A N 1
ATOM 625 C CA . ALA A 1 83 ? -12.874 3.366 2.991 1.00 72.38 83 ALA A CA 1
ATOM 626 C C . ALA A 1 83 ? -13.880 4.221 3.776 1.00 72.38 83 ALA A C 1
ATOM 628 O O . ALA A 1 83 ? -14.041 4.014 4.981 1.00 72.38 83 ALA A O 1
ATOM 629 N N . ASP A 1 84 ? -14.578 5.132 3.098 1.00 78.88 84 ASP A N 1
ATOM 630 C CA . ASP A 1 84 ? -15.590 5.990 3.717 1.00 78.88 84 ASP A CA 1
ATOM 631 C C . ASP A 1 84 ? -16.930 5.269 3.922 1.00 78.88 84 ASP A C 1
ATOM 633 O O . ASP A 1 84 ? -17.668 5.575 4.863 1.00 78.88 84 ASP A O 1
ATOM 637 N N . ARG A 1 85 ? -17.249 4.282 3.074 1.00 79.69 85 ARG A N 1
ATOM 638 C CA . ARG A 1 85 ? -18.529 3.556 3.130 1.00 79.69 85 ARG A CA 1
ATOM 639 C C . ARG A 1 85 ? -18.519 2.327 4.047 1.00 79.69 85 ARG A C 1
ATOM 641 O O . ARG A 1 85 ? -19.582 1.924 4.519 1.00 79.69 85 ARG A O 1
ATOM 648 N N . PHE A 1 86 ? -17.357 1.730 4.314 1.00 77.75 86 PHE A N 1
ATOM 649 C CA . PHE A 1 86 ? -17.229 0.498 5.103 1.00 77.75 86 PHE A CA 1
ATOM 650 C C . PHE A 1 86 ? -16.449 0.702 6.408 1.00 77.75 86 PHE A C 1
ATOM 652 O O . PHE A 1 86 ? -15.712 1.665 6.593 1.00 77.75 86 PHE A O 1
ATOM 659 N N . SER A 1 87 ? -16.601 -0.226 7.361 1.00 79.06 87 SER A N 1
ATOM 660 C CA . SER A 1 87 ? -15.875 -0.132 8.632 1.00 79.06 87 SER A CA 1
ATOM 661 C C . SER A 1 87 ? -14.359 -0.207 8.394 1.00 79.06 87 SER A C 1
ATOM 663 O O . SER A 1 87 ? -13.878 -1.123 7.722 1.00 79.06 87 SER A O 1
ATOM 665 N N . LYS A 1 88 ? -13.590 0.723 8.986 1.00 70.81 88 LYS A N 1
ATOM 666 C CA . LYS A 1 88 ? -12.127 0.830 8.793 1.00 70.81 88 LYS A CA 1
ATOM 667 C C . LYS A 1 88 ? -11.391 -0.497 9.005 1.00 70.81 88 LYS A C 1
ATOM 669 O O . LYS A 1 88 ? -10.457 -0.811 8.280 1.00 70.81 88 LYS A O 1
ATOM 674 N N . ARG A 1 89 ? -11.835 -1.307 9.974 1.00 76.75 89 ARG A N 1
ATOM 675 C CA . ARG A 1 89 ? -11.250 -2.628 10.252 1.00 76.75 89 ARG A CA 1
ATOM 676 C C . ARG A 1 89 ? -11.489 -3.615 9.107 1.00 76.75 89 ARG A C 1
ATOM 678 O O . ARG A 1 89 ? -10.569 -4.336 8.743 1.00 76.75 89 ARG A O 1
ATOM 685 N N . THR A 1 90 ? -12.701 -3.651 8.554 1.00 80.00 90 THR A N 1
ATOM 686 C CA . THR A 1 90 ? -13.051 -4.551 7.445 1.00 80.00 90 THR A CA 1
ATOM 687 C C . THR A 1 90 ? -12.241 -4.221 6.199 1.00 80.00 90 THR A C 1
ATOM 689 O O . THR A 1 90 ? -11.703 -5.129 5.577 1.00 80.00 90 THR A O 1
ATOM 692 N N . VAL A 1 91 ? -12.104 -2.932 5.881 1.00 79.19 91 VAL A N 1
ATOM 693 C CA . VAL A 1 91 ? -11.359 -2.468 4.702 1.00 79.19 91 VAL A CA 1
ATOM 694 C C . VAL A 1 91 ? -9.883 -2.851 4.804 1.00 79.19 91 VAL A C 1
ATOM 696 O O . VAL A 1 91 ? -9.339 -3.428 3.871 1.00 79.19 91 VAL A O 1
ATOM 699 N N . ILE A 1 92 ? -9.256 -2.633 5.966 1.00 80.56 92 ILE A N 1
ATOM 700 C CA . ILE A 1 92 ? -7.846 -2.991 6.190 1.00 80.56 92 ILE A CA 1
ATOM 701 C C . ILE A 1 92 ? -7.617 -4.501 6.038 1.00 80.56 92 ILE A C 1
ATOM 703 O O . ILE A 1 92 ? -6.672 -4.917 5.371 1.00 80.56 92 ILE A O 1
ATOM 707 N N . ILE A 1 93 ? -8.484 -5.329 6.633 1.00 82.50 93 ILE A N 1
ATOM 708 C CA . ILE A 1 93 ? -8.353 -6.791 6.544 1.00 82.50 93 ILE A CA 1
ATOM 709 C C . ILE A 1 93 ? -8.566 -7.262 5.100 1.00 82.50 93 ILE A C 1
ATOM 711 O O . ILE A 1 93 ? -7.786 -8.074 4.610 1.00 82.50 93 ILE A O 1
ATOM 715 N N . ALA A 1 94 ? -9.581 -6.737 4.409 1.00 82.00 94 ALA A N 1
ATOM 716 C CA . ALA A 1 94 ? -9.872 -7.096 3.025 1.00 82.00 94 ALA A CA 1
ATOM 717 C C . ALA A 1 94 ? -8.714 -6.732 2.082 1.00 82.00 94 ALA A C 1
ATOM 719 O O . ALA A 1 94 ? -8.306 -7.576 1.287 1.00 82.00 94 ALA A O 1
ATOM 720 N N . CYS A 1 95 ? -8.135 -5.533 2.218 1.00 80.75 95 CYS A N 1
ATOM 721 C CA . CYS A 1 95 ? -6.971 -5.126 1.428 1.00 80.75 95 CYS A CA 1
ATOM 722 C C . CYS A 1 95 ? -5.779 -6.059 1.654 1.00 80.75 95 CYS A C 1
ATOM 724 O O . CYS A 1 95 ? -5.147 -6.473 0.688 1.00 80.75 95 CYS A O 1
ATOM 726 N N . LYS A 1 96 ? -5.499 -6.451 2.904 1.00 82.19 96 LYS A N 1
ATOM 727 C CA . LYS A 1 96 ? -4.347 -7.316 3.186 1.00 82.19 96 LYS A CA 1
ATOM 728 C C . LYS A 1 96 ? -4.530 -8.742 2.668 1.00 82.19 96 LYS A C 1
ATOM 730 O O . LYS A 1 96 ? -3.578 -9.351 2.193 1.00 82.19 96 LYS A O 1
ATOM 735 N N . VAL A 1 97 ? -5.751 -9.269 2.735 1.00 86.00 97 VAL A N 1
ATOM 736 C CA . VAL A 1 97 ? -6.079 -10.573 2.141 1.00 86.00 97 VAL A CA 1
ATOM 737 C C . VAL A 1 97 ? -5.965 -10.511 0.617 1.00 86.00 97 VAL A C 1
ATOM 739 O O . VAL A 1 97 ? -5.361 -11.403 0.029 1.00 86.00 97 VAL A O 1
ATOM 742 N N . ALA A 1 98 ? -6.484 -9.454 -0.015 1.00 82.94 98 ALA A N 1
ATOM 743 C CA . ALA A 1 98 ? -6.358 -9.255 -1.457 1.00 82.94 98 ALA A CA 1
ATOM 744 C C . ALA A 1 98 ? -4.887 -9.161 -1.894 1.00 82.94 98 ALA A C 1
ATOM 746 O O . ALA A 1 98 ? -4.501 -9.822 -2.851 1.00 82.94 98 ALA A O 1
ATOM 747 N N . GLU A 1 99 ? -4.057 -8.422 -1.154 1.00 79.12 99 GLU A N 1
ATOM 748 C CA . GLU A 1 99 ? -2.612 -8.312 -1.394 1.00 79.12 99 GLU A CA 1
ATOM 749 C C . GLU A 1 99 ? -1.928 -9.689 -1.375 1.00 79.12 99 GLU A C 1
ATOM 751 O O . GLU A 1 99 ? -1.230 -10.042 -2.321 1.00 79.12 99 GLU A O 1
ATOM 756 N N . ILE A 1 100 ? -2.186 -10.511 -0.350 1.00 82.75 100 ILE A N 1
ATOM 757 C CA . ILE A 1 100 ? -1.610 -11.863 -0.245 1.00 82.75 100 ILE A CA 1
ATOM 758 C C . ILE A 1 100 ? -2.070 -12.757 -1.405 1.00 82.75 100 ILE A C 1
ATOM 760 O O . ILE A 1 100 ? -1.262 -13.498 -1.960 1.00 82.75 100 ILE A O 1
ATOM 764 N N . ILE A 1 101 ? -3.350 -12.692 -1.788 1.00 85.62 101 ILE A N 1
ATOM 765 C CA . ILE A 1 101 ? -3.883 -13.471 -2.917 1.00 85.62 101 ILE A CA 1
ATOM 766 C C . ILE A 1 101 ? -3.193 -13.070 -4.224 1.00 85.62 101 ILE A C 1
ATOM 768 O O . ILE A 1 101 ? -2.813 -13.954 -4.986 1.00 85.62 101 ILE A O 1
ATOM 772 N N . ILE A 1 102 ? -3.002 -11.770 -4.469 1.00 82.19 102 ILE A N 1
ATOM 773 C CA . ILE A 1 102 ? -2.323 -11.260 -5.670 1.00 82.19 102 ILE A CA 1
ATOM 774 C C . ILE A 1 102 ? -0.868 -11.747 -5.706 1.00 82.19 102 ILE A C 1
ATOM 776 O O . ILE A 1 102 ? -0.448 -12.310 -6.715 1.00 82.19 102 ILE A O 1
ATOM 780 N N . MET A 1 103 ? -0.144 -11.649 -4.584 1.00 76.94 103 MET A N 1
ATOM 781 C CA . MET A 1 103 ? 1.234 -12.148 -4.486 1.00 76.94 103 MET A CA 1
ATOM 782 C C . MET A 1 103 ? 1.339 -13.665 -4.724 1.00 76.94 103 MET A C 1
ATOM 784 O O . MET A 1 103 ? 2.288 -14.120 -5.358 1.00 76.94 103 MET A O 1
ATOM 788 N N . ILE A 1 104 ? 0.379 -14.464 -4.234 1.00 78.25 104 ILE A N 1
ATOM 789 C CA . ILE A 1 104 ? 0.343 -15.922 -4.469 1.00 78.25 104 ILE A CA 1
ATOM 790 C C . ILE A 1 104 ? -0.036 -16.247 -5.919 1.00 78.25 104 ILE A C 1
ATOM 792 O O . ILE A 1 104 ? 0.475 -17.212 -6.483 1.00 78.25 104 ILE A O 1
ATOM 796 N N . ALA A 1 105 ? -0.919 -15.455 -6.530 1.00 77.50 105 ALA A N 1
ATOM 797 C CA . ALA A 1 105 ? -1.342 -15.631 -7.916 1.00 77.50 105 ALA A CA 1
ATOM 798 C C . ALA A 1 105 ? -0.229 -15.323 -8.938 1.00 77.50 105 ALA A C 1
ATOM 800 O O . ALA A 1 105 ? -0.406 -15.617 -10.119 1.00 77.50 105 ALA A O 1
ATOM 801 N N . GLY A 1 106 ? 0.920 -14.798 -8.496 1.00 55.16 106 GLY A N 1
ATOM 802 C CA . GLY A 1 106 ? 2.109 -14.620 -9.330 1.00 55.16 106 GLY A CA 1
ATOM 803 C C . GLY A 1 106 ? 2.013 -13.457 -10.317 1.00 55.16 106 GLY A C 1
ATOM 804 O O . GLY A 1 106 ? 2.622 -13.527 -11.384 1.00 55.16 106 GLY A O 1
ATOM 805 N N . VAL A 1 107 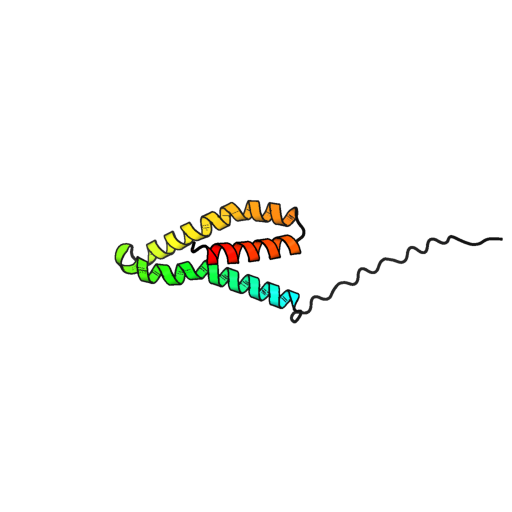? 1.247 -12.417 -9.972 1.00 51.25 107 VAL A N 1
ATOM 806 C CA . VAL A 1 107 ? 1.268 -11.108 -10.647 1.00 51.25 107 VAL A CA 1
ATOM 807 C C . VAL A 1 107 ? 2.068 -10.123 -9.809 1.00 51.25 107 VAL A C 1
ATOM 809 O O . VAL A 1 107 ? 1.850 -10.099 -8.577 1.00 51.25 107 VAL A O 1
#

pLDDT: mean 71.65, std 9.15, range [41.91, 86.0]

Secondary structure (DSSP, 8-state):
--------------------TT-HHHHHHHHHHHHHHHHHHHHHHHHHHHHHHHH-HHHHHHHHHHHHHHHHHHHHHHHHHHHHHS-HHHHHHHHHHHHHHHHHHT-

Foldseek 3Di:
DDDDDPPPPDPPPPPPPPPDCPDPVNVVVVVLVVVVVCVLCVCVVVVQVVCCVPQHNPVCNVVVCCVSVVVVVVCVVVLVVVCVVDDVVVSSVVVVVVVVVVVVVPD

Radius of gyration: 23.69 Å; chains: 1; bounding box: 67×28×71 Å

Sequence (107 aa):
MNSTITAKTEPHKRGVRKGTLNSPSFLALLGTQFLGAMNDNMFRWFIIPIAKPEIGDANALSLGLACFTLPYLLLASVAGYLADRFSKRTVIIACKVAEIIIMIAGV